Protein AF-A0A2N4S639-F1 (afdb_monomer_lite)

Radius of gyration: 13.5 Å; chains: 1; bounding box: 35×25×33 Å

Secondary structure (DSSP, 8-state):
---HHHHHHHHHHHHHHHHHIIIIIHHHH--SSS-TTHHHHHHHHHHHHHHHHHHS---SHHHHHHHHHHHTTTT-TTPPPHHHHHHHHH-TTTS-HHHHHHHHHTTTS-----

pLDDT: mean 73.29, std 13.67, range [42.19, 92.19]

Foldseek 3Di:
DPPPVLVVVLVLLLVVLVVCCVPPVVVLVDDPDDCPVVSVVLSVLLSLQLSCCPVVVDDDQVVSLVCCVVPVCVVCVVHDDSVLSVCCVPPCVNDSVCSVVVVVVSVPDDDPPD

Sequence (114 aa):
MIPGEKEFKTIQIYMYICDLYDRELKYYCQRYGNNSNLASTDRELMTIYLFAGHCQKYFRIKNIYNFASEYLSSRFPELLSYRTFNLRMNNPEESLEEFFRLKAYLKTQPIPIR

Structure (mmCIF, N/CA/C/O backbone):
data_AF-A0A2N4S639-F1
#
_entry.id   AF-A0A2N4S639-F1
#
loop_
_atom_site.group_PDB
_atom_site.id
_atom_site.type_symbol
_atom_site.label_atom_id
_atom_site.label_alt_id
_atom_site.label_comp_id
_atom_site.label_asym_id
_atom_site.label_entity_id
_atom_site.label_seq_id
_atom_site.pdbx_PDB_ins_code
_atom_site.Cartn_x
_atom_site.Cartn_y
_atom_site.Cartn_z
_atom_site.occupancy
_atom_site.B_iso_or_equiv
_atom_site.auth_seq_id
_atom_site.auth_comp_id
_atom_site.auth_asym_id
_atom_site.auth_atom_id
_atom_site.pdbx_PDB_model_num
ATOM 1 N N . MET A 1 1 ? -7.133 -2.848 16.374 1.00 52.50 1 MET A N 1
ATOM 2 C CA . MET A 1 1 ? -7.885 -3.677 15.403 1.00 52.50 1 MET A CA 1
ATOM 3 C C . MET A 1 1 ? -8.412 -2.793 14.289 1.00 52.50 1 MET A C 1
ATOM 5 O O . MET A 1 1 ? -8.944 -1.728 14.580 1.00 52.50 1 MET A O 1
ATOM 9 N N . ILE A 1 2 ? -8.251 -3.212 13.034 1.00 59.28 2 ILE A N 1
ATOM 10 C CA . ILE A 1 2 ? -8.931 -2.583 11.898 1.00 59.28 2 ILE A CA 1
ATOM 11 C C . ILE A 1 2 ? -10.413 -3.028 11.946 1.00 59.28 2 ILE A C 1
ATOM 13 O O . ILE A 1 2 ? -10.650 -4.228 12.037 1.00 59.28 2 ILE A O 1
ATOM 17 N N . PRO A 1 3 ? -11.403 -2.115 11.923 1.00 67.00 3 PRO A N 1
ATOM 18 C CA . PRO A 1 3 ? -12.823 -2.463 11.791 1.00 67.00 3 PRO A CA 1
ATOM 19 C C . PRO A 1 3 ? -13.089 -3.391 10.594 1.00 67.00 3 PRO A C 1
ATOM 21 O O . PRO A 1 3 ? -12.500 -3.177 9.537 1.00 67.00 3 PRO A O 1
ATOM 24 N N . GLY A 1 4 ? -13.999 -4.365 10.718 1.00 65.12 4 GLY A N 1
ATOM 25 C CA . GLY A 1 4 ? -14.241 -5.394 9.687 1.00 65.12 4 GLY A CA 1
ATOM 26 C C . GLY A 1 4 ? -14.509 -4.852 8.271 1.00 65.12 4 GLY A C 1
ATOM 27 O O . GLY A 1 4 ? -14.023 -5.404 7.290 1.00 65.12 4 GLY A O 1
ATOM 28 N N . GLU A 1 5 ? -15.169 -3.699 8.134 1.00 65.56 5 GLU A N 1
ATOM 29 C CA . GLU A 1 5 ? -15.380 -3.040 6.830 1.00 65.56 5 GLU A CA 1
ATOM 30 C C . GLU A 1 5 ? -14.079 -2.614 6.134 1.00 65.56 5 GLU A C 1
ATOM 32 O O . GLU A 1 5 ? -13.968 -2.614 4.907 1.00 65.56 5 GLU A O 1
ATOM 37 N N . LYS A 1 6 ? -13.074 -2.214 6.916 1.00 69.06 6 LYS A N 1
ATOM 38 C CA . LYS A 1 6 ? -11.764 -1.816 6.398 1.00 69.06 6 LYS A CA 1
ATOM 39 C C . LYS A 1 6 ? -10.939 -3.040 5.992 1.00 69.06 6 LYS A C 1
ATOM 41 O O . LYS A 1 6 ? -10.103 -2.918 5.108 1.00 69.06 6 LYS A O 1
ATOM 46 N N . GLU A 1 7 ? -11.198 -4.204 6.580 1.00 73.38 7 GLU A N 1
ATOM 47 C CA . GLU A 1 7 ? -10.578 -5.473 6.190 1.00 73.38 7 GLU A CA 1
ATOM 48 C C . GLU A 1 7 ? -11.035 -5.934 4.799 1.00 73.38 7 GLU A C 1
ATOM 50 O O . GLU A 1 7 ? -10.185 -6.230 3.957 1.00 73.38 7 GLU A O 1
ATOM 55 N N . PHE A 1 8 ? -12.338 -5.882 4.508 1.00 79.06 8 PHE A N 1
ATOM 56 C CA . PHE A 1 8 ? -12.850 -6.161 3.160 1.00 79.06 8 PHE A CA 1
ATOM 57 C C . PHE A 1 8 ? -12.247 -5.223 2.107 1.00 79.06 8 PHE A C 1
ATOM 59 O O . PHE A 1 8 ? -11.839 -5.676 1.039 1.00 79.06 8 PHE A O 1
ATOM 66 N N . LYS A 1 9 ? -12.099 -3.931 2.429 1.00 80.12 9 LYS A N 1
ATOM 67 C CA . LYS A 1 9 ? -11.457 -2.957 1.531 1.00 80.12 9 LYS A CA 1
ATOM 68 C C . LYS A 1 9 ? -9.988 -3.281 1.260 1.00 80.12 9 LYS A C 1
ATOM 70 O O . LYS A 1 9 ? -9.548 -3.130 0.124 1.00 80.12 9 LYS A O 1
ATOM 75 N N . THR A 1 10 ? -9.229 -3.740 2.258 1.00 80.00 10 THR A N 1
ATOM 76 C CA . THR A 1 10 ? -7.838 -4.178 2.043 1.00 80.00 10 THR A CA 1
ATOM 77 C C . THR A 1 10 ? -7.776 -5.349 1.068 1.00 80.00 10 THR A C 1
ATOM 79 O O . THR A 1 10 ? -6.949 -5.333 0.160 1.00 80.00 10 THR A O 1
ATOM 82 N N . ILE A 1 11 ? -8.666 -6.337 1.220 1.00 84.88 11 ILE A N 1
ATOM 83 C CA . ILE A 1 11 ? -8.729 -7.509 0.333 1.00 84.88 11 ILE A CA 1
ATOM 84 C C . ILE A 1 11 ? -9.099 -7.084 -1.093 1.00 84.88 11 ILE A C 1
ATOM 86 O O . ILE A 1 11 ? -8.427 -7.484 -2.038 1.00 84.88 11 ILE A O 1
ATOM 90 N N . GLN A 1 12 ? -10.109 -6.227 -1.258 1.00 84.44 12 GLN A N 1
ATOM 91 C CA . GLN A 1 12 ? -10.516 -5.718 -2.573 1.00 84.44 12 GLN A CA 1
ATOM 92 C C . GLN A 1 12 ? -9.385 -4.962 -3.280 1.00 84.44 12 GLN A C 1
ATOM 94 O O . GLN A 1 12 ? -9.129 -5.201 -4.458 1.00 84.44 12 GLN A O 1
ATOM 99 N N . ILE A 1 13 ? -8.675 -4.084 -2.561 1.00 83.94 13 ILE A N 1
ATOM 100 C CA . ILE A 1 13 ? -7.521 -3.363 -3.114 1.00 83.94 13 ILE A CA 1
ATOM 101 C C . ILE A 1 13 ? -6.410 -4.344 -3.495 1.00 83.94 13 ILE A C 1
ATOM 103 O O . ILE A 1 13 ? -5.827 -4.199 -4.565 1.00 83.94 13 ILE A O 1
ATOM 107 N N . TYR A 1 14 ? -6.139 -5.350 -2.661 1.00 85.88 14 TYR A N 1
ATOM 108 C CA . T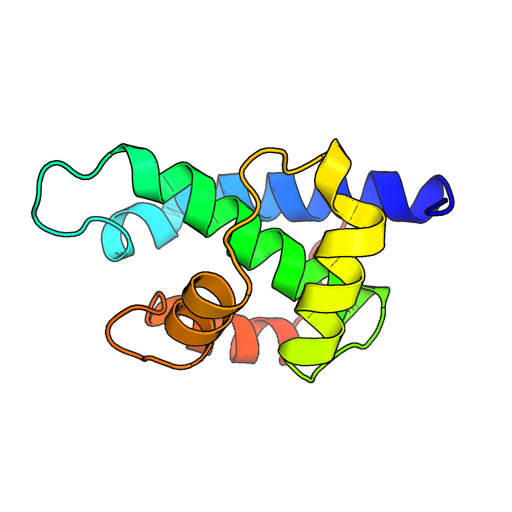YR A 1 14 ? -5.135 -6.365 -2.968 1.00 85.88 14 TYR A CA 1
ATOM 109 C C . TYR A 1 14 ? -5.490 -7.142 -4.242 1.00 85.88 14 TYR A C 1
ATOM 111 O O . TYR A 1 14 ? -4.663 -7.238 -5.143 1.00 85.88 14 TYR A O 1
ATOM 119 N N . MET A 1 15 ? -6.734 -7.620 -4.374 1.00 85.94 15 MET A N 1
ATOM 120 C CA . MET A 1 15 ? -7.191 -8.334 -5.574 1.00 85.94 15 MET A CA 1
ATOM 121 C C . MET A 1 15 ? -7.120 -7.460 -6.830 1.00 85.94 15 MET A C 1
ATOM 123 O O . MET A 1 15 ? -6.671 -7.930 -7.873 1.00 85.94 15 MET A O 1
ATOM 127 N N . TYR A 1 16 ? -7.506 -6.185 -6.723 1.00 84.94 16 TYR A N 1
ATOM 128 C CA . TYR A 1 16 ? -7.368 -5.221 -7.814 1.00 84.94 16 TYR A CA 1
ATOM 129 C C . TYR A 1 16 ? -5.905 -5.057 -8.241 1.00 84.94 16 TYR A C 1
ATOM 131 O O . TYR A 1 16 ? -5.602 -5.066 -9.431 1.00 84.94 16 TYR A O 1
ATOM 139 N N . ILE A 1 17 ? -4.984 -4.950 -7.280 1.00 82.44 17 ILE A N 1
ATOM 140 C CA . ILE A 1 17 ? -3.554 -4.834 -7.570 1.00 82.44 17 ILE A CA 1
ATOM 141 C C . ILE A 1 17 ? -3.000 -6.117 -8.179 1.00 82.44 17 ILE A C 1
ATOM 143 O O . ILE A 1 17 ? -2.205 -6.021 -9.104 1.00 82.44 17 ILE A O 1
ATOM 147 N N . CYS A 1 18 ? -3.425 -7.298 -7.728 1.00 83.94 18 CYS A N 1
ATOM 148 C CA . CYS A 1 18 ? -3.046 -8.561 -8.361 1.00 83.94 18 CYS A CA 1
ATOM 149 C C . CYS A 1 18 ? -3.467 -8.606 -9.835 1.00 83.94 18 CYS A C 1
ATOM 151 O O . CYS A 1 18 ? -2.630 -8.890 -10.687 1.00 83.94 18 CYS A O 1
ATOM 153 N N . ASP A 1 19 ? -4.723 -8.269 -10.138 1.00 84.38 19 ASP A N 1
ATOM 154 C CA . ASP A 1 19 ? -5.249 -8.258 -11.508 1.00 84.38 19 ASP A CA 1
ATOM 155 C C . ASP A 1 19 ? -4.527 -7.224 -12.386 1.00 84.38 19 ASP A C 1
ATOM 157 O O . ASP A 1 19 ? -4.055 -7.547 -13.476 1.00 84.38 19 ASP A O 1
ATOM 161 N N . LEU A 1 20 ? -4.345 -5.999 -11.884 1.00 79.75 20 LEU A N 1
ATOM 162 C CA . LEU A 1 20 ? -3.593 -4.955 -12.580 1.00 79.75 20 LEU A CA 1
ATOM 163 C C . LEU A 1 20 ? -2.129 -5.361 -12.802 1.00 79.75 20 LEU A C 1
ATOM 165 O O . LEU A 1 20 ? -1.552 -5.106 -13.861 1.00 79.75 20 LEU A O 1
ATOM 169 N N . TYR A 1 21 ? -1.525 -6.026 -11.818 1.00 78.19 21 TYR A N 1
ATOM 170 C CA . TYR A 1 21 ? -0.160 -6.510 -11.925 1.00 78.19 21 TYR A CA 1
ATOM 171 C C . TYR A 1 21 ? -0.037 -7.594 -12.988 1.00 78.19 21 TYR A C 1
ATOM 173 O O . TYR A 1 21 ? 0.868 -7.538 -13.817 1.00 78.19 21 TYR A O 1
ATOM 181 N N . ASP A 1 22 ? -0.955 -8.556 -13.008 1.00 81.12 22 ASP A N 1
ATOM 182 C CA . ASP A 1 22 ? -0.924 -9.651 -13.971 1.00 81.12 22 ASP A CA 1
ATOM 183 C C . ASP A 1 22 ? -1.245 -9.199 -15.402 1.00 81.12 22 ASP A C 1
ATOM 185 O O . ASP A 1 22 ? -0.745 -9.809 -16.352 1.00 81.12 22 ASP A O 1
ATOM 189 N N . ARG A 1 23 ? -2.035 -8.134 -15.572 1.00 78.81 23 ARG A N 1
ATOM 190 C CA . ARG A 1 23 ? -2.365 -7.561 -16.886 1.00 78.81 23 ARG A CA 1
ATOM 191 C C . ARG A 1 23 ? -1.275 -6.651 -17.430 1.00 78.81 23 ARG A C 1
ATOM 193 O O . ARG A 1 23 ? -0.903 -6.786 -18.591 1.00 78.81 23 ARG A O 1
ATOM 200 N N . GLU A 1 24 ? -0.779 -5.736 -16.604 1.00 73.56 24 GLU A N 1
ATOM 201 C CA . GLU A 1 24 ? 0.017 -4.600 -17.073 1.00 73.56 24 GLU A CA 1
ATOM 202 C C . GLU A 1 24 ? 1.355 -4.508 -16.341 1.00 73.56 24 GLU A C 1
ATOM 204 O O . GLU A 1 24 ? 2.403 -4.457 -16.982 1.00 73.56 24 GLU A O 1
ATOM 209 N N . LEU A 1 25 ? 1.361 -4.546 -15.002 1.00 70.75 25 LEU A N 1
ATOM 210 C CA . LEU A 1 25 ? 2.563 -4.163 -14.249 1.00 70.75 25 LEU A CA 1
ATOM 211 C C . LEU A 1 25 ? 3.685 -5.203 -14.309 1.00 70.75 25 LEU A C 1
ATOM 213 O O . LEU A 1 25 ? 4.851 -4.815 -14.265 1.00 70.75 25 LEU A O 1
ATOM 217 N N . LYS A 1 26 ? 3.386 -6.502 -14.449 1.00 71.94 26 LYS A N 1
ATOM 218 C CA . LYS A 1 26 ? 4.399 -7.577 -14.450 1.00 71.94 26 LYS A CA 1
ATOM 219 C C . LYS A 1 26 ? 5.470 -7.391 -15.525 1.00 71.94 26 LYS A C 1
ATOM 221 O O . LYS A 1 26 ? 6.615 -7.767 -15.303 1.00 71.94 26 LYS A O 1
ATOM 226 N N . TYR A 1 27 ? 5.114 -6.786 -16.659 1.00 67.56 27 TYR A N 1
ATOM 227 C CA . TYR A 1 27 ? 6.038 -6.525 -17.764 1.00 67.56 27 TYR A CA 1
ATOM 228 C C . TYR A 1 27 ? 7.029 -5.402 -17.442 1.00 67.56 27 TYR A C 1
ATOM 230 O O . TYR A 1 27 ? 8.146 -5.407 -17.944 1.00 67.56 27 TYR A O 1
ATOM 238 N N . TYR A 1 28 ? 6.648 -4.482 -16.554 1.00 62.44 28 TYR A N 1
ATOM 239 C CA . TYR A 1 28 ? 7.500 -3.395 -16.064 1.00 62.44 28 TYR A CA 1
ATOM 240 C C . TYR A 1 28 ? 8.277 -3.788 -14.802 1.00 62.44 28 TYR A C 1
ATOM 242 O O . TYR A 1 28 ? 9.361 -3.273 -14.547 1.00 62.44 28 TYR A O 1
ATOM 250 N N . CYS A 1 29 ? 7.733 -4.716 -14.010 1.00 58.56 29 CYS A N 1
ATOM 251 C CA . CYS A 1 29 ? 8.377 -5.244 -12.806 1.00 58.56 29 CYS A CA 1
ATOM 252 C C . CYS A 1 29 ? 9.418 -6.335 -13.112 1.00 58.56 29 CYS A C 1
ATOM 254 O O . CYS A 1 29 ? 10.204 -6.696 -12.233 1.00 58.56 29 CYS A O 1
ATOM 256 N N . GLN A 1 30 ? 9.439 -6.877 -14.337 1.00 54.19 30 GLN A N 1
ATOM 257 C CA . GLN A 1 30 ? 10.471 -7.808 -14.790 1.00 54.19 30 GLN A CA 1
ATOM 258 C C . GLN A 1 30 ? 11.816 -7.087 -14.906 1.00 54.19 30 GLN A C 1
ATOM 260 O O . GLN A 1 30 ? 12.200 -6.570 -15.952 1.00 54.19 30 GLN A O 1
ATOM 265 N N . ARG A 1 31 ? 12.577 -7.086 -13.811 1.00 56.34 31 ARG A N 1
ATOM 266 C CA . ARG A 1 31 ? 14.015 -6.838 -13.886 1.00 56.34 31 ARG A CA 1
ATOM 267 C C . ARG A 1 31 ? 14.673 -8.014 -14.601 1.00 56.34 31 ARG A C 1
ATOM 269 O O . ARG A 1 31 ? 14.351 -9.161 -14.310 1.00 56.34 31 ARG A O 1
ATOM 276 N N . TYR A 1 32 ? 15.618 -7.725 -15.490 1.00 47.06 32 TYR A N 1
ATOM 277 C CA . TYR A 1 32 ? 16.417 -8.684 -16.267 1.00 47.06 32 TYR A CA 1
ATOM 278 C C . TYR A 1 32 ? 17.352 -9.585 -15.410 1.00 47.06 32 TYR A C 1
ATOM 280 O O . TYR A 1 32 ? 18.524 -9.755 -15.728 1.00 47.06 32 TYR A O 1
ATOM 288 N N . GLY A 1 33 ? 16.879 -10.171 -14.307 1.00 51.22 33 GLY A N 1
ATOM 289 C CA . GLY A 1 33 ? 17.670 -11.038 -13.429 1.00 51.22 33 GLY A CA 1
ATOM 290 C C . GLY A 1 33 ? 16.819 -11.951 -12.542 1.00 51.22 33 GLY A C 1
ATOM 291 O O . GLY A 1 33 ? 15.619 -11.738 -12.402 1.00 51.22 33 GLY A O 1
ATOM 292 N N . ASN A 1 34 ? 17.466 -12.956 -11.934 1.00 48.72 34 ASN A N 1
ATOM 293 C CA . ASN A 1 34 ? 16.916 -14.122 -11.202 1.00 48.72 34 ASN A CA 1
ATOM 294 C C . ASN A 1 34 ? 16.040 -13.835 -9.952 1.00 48.72 34 ASN A C 1
ATOM 296 O O . ASN A 1 34 ? 15.931 -14.670 -9.057 1.00 48.72 34 ASN A O 1
ATOM 300 N N . ASN A 1 35 ? 15.398 -12.676 -9.854 1.00 49.19 35 ASN A N 1
ATOM 301 C CA . ASN A 1 35 ? 14.723 -12.194 -8.654 1.00 49.19 35 ASN A CA 1
ATOM 302 C C . ASN A 1 35 ? 13.194 -12.388 -8.697 1.00 49.19 35 ASN A C 1
ATOM 304 O O . ASN A 1 35 ? 12.432 -11.455 -8.437 1.00 49.19 35 ASN A O 1
ATOM 308 N N . SER A 1 36 ? 12.731 -13.604 -8.991 1.00 51.12 36 SER A N 1
ATOM 309 C CA . SER A 1 36 ? 11.299 -13.959 -9.018 1.00 51.12 36 SER A CA 1
ATOM 310 C C . SER A 1 36 ? 10.551 -13.658 -7.707 1.00 51.12 36 SER A C 1
ATOM 312 O O . SER A 1 36 ? 9.350 -13.401 -7.738 1.00 51.12 36 SER A O 1
ATOM 314 N N . ASN A 1 37 ? 11.256 -13.604 -6.570 1.00 55.31 37 ASN A N 1
ATOM 315 C CA . ASN A 1 37 ? 10.682 -13.276 -5.258 1.00 55.31 37 ASN A CA 1
ATOM 316 C C . ASN A 1 37 ? 10.245 -11.809 -5.090 1.00 55.31 37 ASN A C 1
ATOM 318 O O . ASN A 1 37 ? 9.494 -11.516 -4.165 1.00 55.31 37 ASN A O 1
ATOM 322 N N . LEU A 1 38 ? 10.669 -10.871 -5.949 1.00 61.34 38 LEU A N 1
ATOM 323 C CA . LEU A 1 38 ? 10.303 -9.456 -5.773 1.00 61.34 38 LEU A CA 1
ATOM 324 C C . LEU A 1 38 ? 8.847 -9.137 -6.146 1.00 61.34 38 LEU A C 1
ATOM 326 O O . LEU A 1 38 ? 8.295 -8.166 -5.627 1.00 61.34 38 LEU A O 1
ATOM 330 N N . ALA A 1 39 ? 8.215 -9.955 -6.993 1.00 60.75 39 ALA A N 1
ATOM 331 C CA . ALA A 1 39 ? 6.868 -9.690 -7.497 1.00 60.75 39 ALA A CA 1
ATOM 332 C C . ALA A 1 39 ? 5.804 -9.677 -6.387 1.00 60.75 39 ALA A C 1
ATOM 334 O O . ALA A 1 39 ? 4.899 -8.840 -6.403 1.00 60.75 39 ALA A O 1
ATOM 335 N N . SER A 1 40 ? 5.932 -10.572 -5.404 1.00 64.06 40 SER A N 1
ATOM 336 C CA . SER A 1 40 ? 5.043 -10.624 -4.239 1.00 64.06 40 SER A CA 1
ATOM 337 C C . SER A 1 40 ? 5.178 -9.355 -3.399 1.00 64.06 40 SER A C 1
ATOM 339 O O . SER A 1 40 ? 4.183 -8.697 -3.104 1.00 64.06 40 SER A O 1
ATOM 341 N N . THR A 1 41 ? 6.416 -8.939 -3.125 1.00 75.31 41 THR A N 1
ATOM 342 C CA . THR A 1 41 ? 6.711 -7.740 -2.337 1.00 75.31 41 THR A CA 1
ATOM 343 C C . THR A 1 41 ? 6.191 -6.460 -2.993 1.00 75.31 41 THR A C 1
ATOM 345 O O . THR A 1 41 ? 5.738 -5.547 -2.305 1.00 75.31 41 THR A O 1
ATOM 348 N N . ASP A 1 42 ? 6.236 -6.371 -4.323 1.00 77.12 42 ASP A N 1
ATOM 349 C CA . ASP A 1 42 ? 5.755 -5.191 -5.041 1.00 77.12 42 ASP A CA 1
ATOM 350 C C . ASP A 1 42 ? 4.227 -5.061 -4.963 1.00 77.12 42 ASP A C 1
ATOM 352 O O . ASP A 1 42 ? 3.714 -3.978 -4.673 1.00 77.12 42 ASP A O 1
ATOM 356 N N . ARG A 1 43 ? 3.486 -6.167 -5.118 1.00 80.06 43 ARG A N 1
ATOM 357 C CA . ARG A 1 43 ? 2.020 -6.183 -4.944 1.00 80.06 43 ARG A CA 1
ATOM 358 C C . ARG A 1 43 ? 1.617 -5.753 -3.533 1.00 80.06 43 ARG A C 1
ATOM 360 O O . ARG A 1 43 ? 0.682 -4.964 -3.364 1.00 80.06 43 ARG A O 1
ATOM 367 N N . GLU A 1 44 ? 2.333 -6.232 -2.519 1.00 84.31 44 GLU A N 1
ATOM 368 C CA . GLU A 1 44 ? 2.107 -5.864 -1.117 1.00 84.31 44 GLU A CA 1
ATOM 369 C C . GLU A 1 44 ? 2.406 -4.384 -0.860 1.00 84.31 44 GLU A C 1
ATOM 371 O O . GLU A 1 44 ? 1.574 -3.674 -0.289 1.00 84.31 44 GLU A O 1
ATOM 376 N N . LEU A 1 45 ? 3.547 -3.885 -1.347 1.00 84.06 45 LEU A N 1
ATOM 377 C CA . LEU A 1 45 ? 3.948 -2.483 -1.222 1.00 84.06 45 LEU A CA 1
ATOM 378 C C . LEU A 1 45 ? 2.887 -1.545 -1.814 1.00 84.06 45 LEU A C 1
ATOM 380 O O . LEU A 1 45 ? 2.481 -0.564 -1.182 1.00 84.06 45 LEU A O 1
ATOM 384 N N . MET A 1 46 ? 2.405 -1.869 -3.014 1.00 82.56 46 MET A N 1
ATOM 385 C CA . MET A 1 46 ? 1.379 -1.094 -3.709 1.00 82.56 46 MET A CA 1
ATOM 386 C C . MET A 1 46 ? 0.045 -1.125 -2.965 1.00 82.56 46 MET A C 1
ATOM 388 O O . MET A 1 46 ? -0.590 -0.081 -2.797 1.00 82.56 46 MET A O 1
ATOM 392 N N . THR A 1 47 ? -0.348 -2.294 -2.459 1.00 86.94 47 THR A N 1
ATOM 393 C CA . THR A 1 47 ? -1.571 -2.469 -1.665 1.00 86.94 47 THR A CA 1
ATOM 394 C C . THR A 1 47 ? -1.529 -1.636 -0.388 1.00 86.94 47 THR A C 1
ATOM 396 O O . THR A 1 47 ? -2.478 -0.908 -0.095 1.00 86.94 47 THR A O 1
ATOM 399 N N . ILE A 1 48 ? -0.417 -1.687 0.351 1.00 88.56 48 ILE A N 1
ATOM 400 C CA . ILE A 1 48 ? -0.219 -0.916 1.584 1.00 88.56 48 ILE A CA 1
ATOM 401 C C . ILE A 1 48 ? -0.312 0.580 1.300 1.00 88.56 48 ILE A C 1
ATOM 403 O O . ILE A 1 48 ? -1.033 1.301 1.995 1.00 88.56 48 ILE A O 1
ATOM 407 N N . TYR A 1 49 ? 0.394 1.049 0.269 1.00 85.00 49 TYR A N 1
ATOM 408 C CA . TYR A 1 49 ? 0.379 2.456 -0.102 1.00 85.00 49 TYR A CA 1
ATOM 409 C C . TYR A 1 49 ? -1.031 2.934 -0.450 1.00 85.00 49 TYR A C 1
ATOM 411 O O . TYR A 1 49 ? -1.476 3.981 0.029 1.00 85.00 49 TYR A O 1
ATOM 419 N N . LEU A 1 50 ? -1.753 2.144 -1.243 1.00 81.88 50 LEU A N 1
ATOM 420 C CA . LEU A 1 50 ? -3.093 2.486 -1.689 1.00 81.88 50 LEU A CA 1
ATOM 421 C C . LEU A 1 50 ? -4.109 2.484 -0.573 1.00 81.88 50 LEU A C 1
ATOM 423 O O . LEU A 1 50 ? -4.873 3.434 -0.432 1.00 81.88 50 LEU A O 1
ATOM 427 N N . PHE A 1 51 ? -4.105 1.444 0.245 1.00 85.19 51 PHE A N 1
ATOM 428 C CA . PHE A 1 51 ? -5.026 1.348 1.357 1.00 85.19 51 PHE A CA 1
ATOM 429 C C . PHE A 1 51 ? -4.771 2.460 2.386 1.00 85.19 51 PHE A C 1
ATOM 431 O O . PHE A 1 51 ? -5.711 3.130 2.821 1.00 85.19 51 PHE A O 1
ATOM 438 N N . ALA A 1 52 ? -3.509 2.738 2.725 1.00 86.12 52 ALA A N 1
ATOM 439 C CA . ALA A 1 52 ? -3.168 3.814 3.653 1.00 86.12 52 ALA A CA 1
ATOM 440 C C . ALA A 1 52 ? -3.531 5.202 3.094 1.00 86.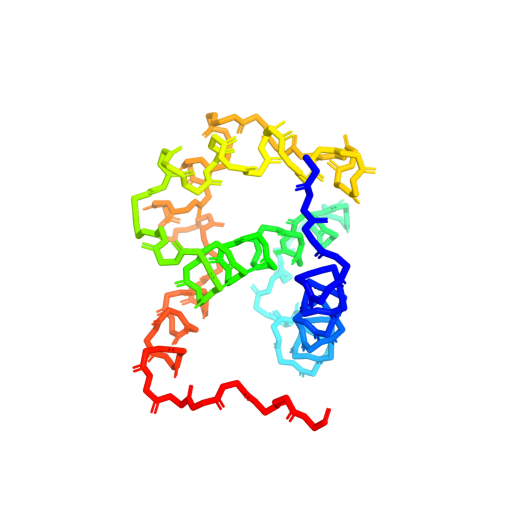12 52 ALA A C 1
ATOM 442 O O . ALA A 1 52 ? -4.116 6.021 3.806 1.00 86.12 52 ALA A O 1
ATOM 443 N N . GLY A 1 53 ? -3.255 5.463 1.814 1.00 82.50 53 GLY A N 1
ATOM 444 C CA . GLY A 1 53 ? -3.590 6.732 1.166 1.00 82.50 53 GLY A CA 1
ATOM 445 C C . GLY A 1 53 ? -5.091 6.927 0.950 1.00 82.50 53 GLY A C 1
ATOM 446 O O . GLY A 1 53 ? -5.638 7.986 1.257 1.00 82.50 53 GLY A O 1
ATOM 447 N N . HIS A 1 54 ? -5.788 5.903 0.462 1.00 77.62 54 HIS A N 1
ATOM 448 C CA . HIS A 1 54 ? -7.196 5.999 0.087 1.00 77.62 54 HIS A CA 1
ATOM 449 C C . HIS A 1 54 ? -8.132 5.869 1.293 1.00 77.62 54 HIS A C 1
ATOM 451 O O . HIS A 1 54 ? -9.029 6.703 1.463 1.00 77.62 54 HIS A O 1
ATOM 457 N N . CYS A 1 55 ? -7.909 4.865 2.148 1.00 79.50 55 CYS A N 1
ATOM 458 C CA . CYS A 1 55 ? -8.788 4.546 3.274 1.00 79.50 55 CYS A CA 1
ATOM 459 C C . CYS A 1 55 ? -8.397 5.252 4.578 1.00 79.50 55 CYS A C 1
ATOM 461 O O . CYS A 1 55 ? -9.292 5.548 5.366 1.00 79.50 55 CYS A O 1
ATOM 463 N N . GLN A 1 56 ? -7.107 5.527 4.817 1.00 79.62 56 GLN A N 1
ATOM 464 C CA . GLN A 1 56 ? -6.647 6.205 6.046 1.00 79.62 56 GLN A CA 1
ATOM 465 C C . GLN A 1 56 ? -6.169 7.650 5.828 1.00 79.62 56 GLN A C 1
ATOM 467 O O . GLN A 1 56 ? -5.882 8.343 6.800 1.00 79.62 56 GLN A O 1
ATOM 472 N N . LYS A 1 57 ? -6.098 8.126 4.575 1.00 83.12 57 LYS A N 1
ATOM 473 C CA . LYS A 1 57 ? -5.616 9.473 4.208 1.00 83.12 57 LYS A CA 1
ATOM 474 C C . LYS A 1 57 ? -4.186 9.767 4.685 1.00 83.12 57 LYS A C 1
ATOM 476 O O . LYS A 1 57 ? -3.832 10.910 4.975 1.00 83.12 57 LYS A O 1
ATOM 481 N N . TYR A 1 58 ? -3.334 8.743 4.736 1.00 84.88 58 TYR A N 1
ATOM 482 C CA . TYR A 1 58 ? -1.907 8.916 4.999 1.00 84.88 58 TYR A CA 1
ATOM 483 C C . TYR A 1 58 ? -1.138 9.160 3.705 1.00 84.88 58 TYR A C 1
ATOM 485 O O . TYR A 1 58 ? -1.117 8.321 2.813 1.00 84.88 58 TYR A O 1
ATOM 493 N N . PHE A 1 59 ? -0.458 10.304 3.628 1.00 80.62 59 PHE A N 1
ATOM 494 C CA . PHE A 1 59 ? 0.310 10.700 2.439 1.00 80.62 59 PHE A CA 1
ATOM 495 C C . PHE A 1 59 ? 1.825 10.702 2.663 1.00 80.62 59 PHE A C 1
ATOM 497 O O . PHE A 1 59 ? 2.597 10.671 1.708 1.00 80.62 59 PHE A O 1
ATOM 504 N N . ARG A 1 60 ? 2.271 10.725 3.926 1.00 86.81 60 ARG A N 1
ATOM 505 C CA . ARG A 1 60 ? 3.694 10.635 4.277 1.00 86.81 60 ARG A CA 1
ATOM 506 C C . ARG A 1 60 ? 4.113 9.171 4.352 1.00 86.81 60 ARG A C 1
ATOM 508 O O . ARG A 1 60 ? 3.483 8.407 5.076 1.00 86.81 60 ARG A O 1
ATOM 515 N N . ILE A 1 61 ? 5.216 8.811 3.691 1.00 87.19 61 ILE A N 1
ATOM 516 C CA . ILE A 1 61 ? 5.751 7.434 3.652 1.00 87.19 61 ILE A CA 1
ATOM 517 C C . ILE A 1 61 ? 5.944 6.867 5.060 1.00 87.19 61 ILE A C 1
ATOM 519 O O . ILE A 1 61 ? 5.527 5.748 5.331 1.00 87.19 61 ILE A O 1
ATOM 523 N N . LYS A 1 62 ? 6.486 7.667 5.985 1.00 90.38 62 LYS A N 1
ATOM 524 C CA . LYS A 1 62 ? 6.647 7.272 7.390 1.00 90.38 62 LYS A CA 1
ATOM 525 C C . LYS A 1 62 ? 5.317 6.920 8.069 1.00 90.38 62 LYS A C 1
ATOM 527 O O . LYS A 1 62 ? 5.244 5.925 8.777 1.00 90.38 62 LYS A O 1
ATOM 532 N N . ASN A 1 63 ? 4.261 7.697 7.824 1.00 90.31 63 ASN A N 1
ATOM 533 C CA . ASN A 1 63 ? 2.942 7.441 8.411 1.00 90.31 63 ASN A CA 1
ATOM 534 C C . ASN A 1 63 ? 2.309 6.177 7.815 1.00 90.31 63 ASN A C 1
ATOM 536 O O . ASN A 1 63 ? 1.725 5.384 8.543 1.00 90.31 63 ASN A O 1
ATOM 540 N N . ILE A 1 64 ? 2.463 5.979 6.502 1.00 90.44 64 ILE A N 1
ATOM 541 C CA . ILE A 1 64 ? 2.009 4.773 5.797 1.00 90.44 64 ILE A CA 1
ATOM 542 C C . ILE A 1 64 ? 2.719 3.534 6.350 1.00 90.44 64 ILE A C 1
ATOM 544 O O . ILE A 1 64 ? 2.064 2.544 6.660 1.00 90.44 64 ILE A O 1
ATOM 548 N N . TYR A 1 65 ? 4.042 3.605 6.511 1.00 91.75 65 TYR A N 1
ATOM 549 C CA . TYR A 1 65 ? 4.828 2.505 7.051 1.00 91.75 65 TYR A CA 1
ATOM 550 C C . TYR A 1 65 ? 4.438 2.174 8.491 1.00 91.75 65 TYR A C 1
ATOM 552 O O . TYR A 1 65 ? 4.172 1.016 8.788 1.00 91.75 65 TYR A O 1
ATOM 560 N N . ASN A 1 66 ? 4.361 3.173 9.375 1.00 92.19 66 ASN A N 1
ATOM 561 C CA . ASN A 1 66 ? 3.977 2.949 10.770 1.00 92.19 66 ASN A CA 1
ATOM 562 C C . ASN A 1 66 ? 2.596 2.290 10.857 1.00 92.19 66 ASN A C 1
ATOM 564 O O . ASN A 1 66 ? 2.424 1.303 11.562 1.00 92.19 66 ASN A O 1
ATOM 568 N N . PHE A 1 67 ? 1.640 2.773 10.061 1.00 90.62 67 PHE A N 1
ATOM 569 C CA . PHE A 1 67 ? 0.324 2.159 9.961 1.00 90.62 67 PHE A CA 1
ATOM 570 C C . PHE A 1 67 ? 0.387 0.695 9.505 1.00 90.62 67 PHE A C 1
ATOM 572 O O . PHE A 1 67 ? -0.262 -0.166 10.095 1.00 90.62 67 PHE A O 1
ATOM 579 N N . ALA A 1 68 ? 1.171 0.392 8.470 1.00 90.06 68 ALA A N 1
ATOM 580 C CA . ALA A 1 68 ? 1.323 -0.976 7.989 1.00 90.06 68 ALA A CA 1
ATOM 581 C C . ALA A 1 68 ? 1.966 -1.881 9.047 1.00 90.06 68 ALA A C 1
ATOM 583 O O . ALA A 1 68 ? 1.459 -2.966 9.320 1.00 90.06 68 ALA A O 1
ATOM 584 N N . SER A 1 69 ? 3.025 -1.393 9.691 1.00 90.12 69 SER A N 1
ATOM 585 C CA . SER A 1 69 ? 3.754 -2.112 10.731 1.00 90.12 69 SER A CA 1
ATOM 586 C C . SER A 1 69 ? 2.891 -2.397 11.964 1.00 90.12 69 SER A C 1
ATOM 588 O O . SER A 1 69 ? 3.061 -3.434 12.602 1.00 90.12 69 SER A O 1
ATOM 590 N N . GLU A 1 70 ? 1.974 -1.500 12.317 1.00 89.25 70 GLU A N 1
ATOM 591 C CA . GLU A 1 70 ? 1.107 -1.661 13.488 1.00 89.25 70 GLU A CA 1
ATOM 592 C C . GLU A 1 70 ? -0.147 -2.492 13.188 1.00 89.25 70 GLU A C 1
ATOM 594 O O . GLU A 1 70 ? -0.593 -3.265 14.035 1.00 89.25 70 GLU A O 1
ATOM 599 N N . TYR A 1 71 ? -0.732 -2.347 11.994 1.00 85.56 71 TYR A N 1
ATOM 600 C CA . TYR A 1 71 ? -2.076 -2.865 11.710 1.00 85.56 71 TYR A CA 1
ATOM 601 C C . TYR A 1 71 ? -2.151 -3.905 10.591 1.00 85.56 71 TYR A C 1
ATOM 603 O O . TYR A 1 71 ? -3.176 -4.580 10.471 1.00 85.56 71 TYR A O 1
ATOM 611 N N . LEU A 1 72 ? -1.113 -4.031 9.763 1.00 85.38 72 LEU A N 1
ATOM 612 C CA . LEU A 1 72 ? -1.099 -4.917 8.597 1.00 85.38 72 LEU A CA 1
ATOM 613 C C . LEU A 1 72 ? 0.005 -5.982 8.643 1.00 85.38 72 LEU A C 1
ATOM 615 O O . LEU A 1 72 ? -0.031 -6.890 7.820 1.00 85.38 72 LEU A O 1
ATOM 619 N N . SER A 1 73 ? 0.924 -5.938 9.612 1.00 83.75 73 SER A N 1
ATOM 620 C CA . SER A 1 73 ? 2.017 -6.918 9.751 1.00 83.75 73 SER A CA 1
ATOM 621 C C . SER A 1 73 ? 1.549 -8.371 9.839 1.00 83.75 73 SER A C 1
ATOM 623 O O . SER A 1 73 ? 2.224 -9.263 9.344 1.00 83.75 73 SER A O 1
ATOM 625 N N . SER A 1 74 ? 0.376 -8.636 10.423 1.00 84.81 74 SER A N 1
ATOM 626 C CA . SER A 1 74 ? -0.185 -9.994 10.455 1.00 84.81 74 SER A CA 1
ATOM 627 C C . SER A 1 74 ? -0.683 -10.482 9.090 1.00 84.81 74 SER A C 1
ATOM 629 O O . SER A 1 74 ? -0.771 -11.686 8.877 1.00 84.81 74 SER A O 1
ATOM 631 N N . ARG A 1 75 ? -1.023 -9.566 8.171 1.00 81.25 75 ARG A N 1
ATOM 632 C CA . ARG A 1 75 ? -1.456 -9.886 6.798 1.00 81.25 75 ARG A CA 1
ATOM 633 C C . ARG A 1 75 ? -0.312 -9.879 5.795 1.00 81.25 75 ARG A C 1
ATOM 635 O O . ARG A 1 75 ? -0.401 -10.578 4.796 1.00 81.25 75 ARG A O 1
ATOM 642 N N . PHE A 1 76 ? 0.722 -9.091 6.062 1.00 82.62 76 PHE A N 1
ATOM 643 C CA . PHE A 1 76 ? 1.935 -9.009 5.257 1.00 82.62 76 PHE A CA 1
ATOM 644 C C . PHE A 1 76 ? 3.116 -9.446 6.128 1.00 82.62 76 PHE A C 1
ATOM 646 O O . PHE A 1 76 ? 3.841 -8.595 6.647 1.00 82.62 76 PHE A O 1
ATOM 653 N N . PRO A 1 77 ? 3.291 -10.762 6.350 1.00 79.00 77 PRO A N 1
ATOM 654 C CA . PRO A 1 77 ? 4.354 -11.277 7.212 1.00 79.00 77 PRO A CA 1
ATOM 655 C C . PRO A 1 77 ? 5.753 -10.958 6.666 1.00 79.00 77 PRO A C 1
ATOM 657 O O . PRO A 1 77 ? 6.704 -10.872 7.438 1.00 79.00 77 PRO A O 1
ATOM 660 N N . GLU A 1 78 ? 5.872 -10.722 5.357 1.00 80.31 78 GLU A N 1
ATOM 661 C CA . GLU A 1 78 ? 7.110 -10.308 4.688 1.00 80.31 78 GLU A CA 1
ATOM 662 C C . GLU A 1 78 ? 7.216 -8.784 4.512 1.00 80.31 78 GLU A C 1
ATOM 664 O O . GLU A 1 78 ? 7.917 -8.297 3.620 1.00 80.31 78 GLU A O 1
ATOM 669 N N . LEU A 1 79 ? 6.538 -8.005 5.370 1.00 84.31 79 LEU A N 1
ATOM 670 C CA . LEU A 1 79 ? 6.608 -6.548 5.325 1.00 84.31 79 LEU A CA 1
ATOM 671 C C . LEU A 1 79 ? 8.070 -6.083 5.331 1.00 84.31 79 LEU A C 1
ATOM 673 O O . LEU A 1 79 ? 8.830 -6.319 6.272 1.00 84.31 79 LEU A O 1
ATOM 677 N N . LEU A 1 80 ? 8.446 -5.377 4.266 1.00 85.50 80 LEU A N 1
ATOM 678 C CA . LEU A 1 80 ? 9.779 -4.811 4.109 1.00 85.50 80 LEU A CA 1
ATOM 679 C C . LEU A 1 80 ? 10.173 -3.957 5.311 1.00 85.50 80 LEU A C 1
ATOM 681 O O . LEU A 1 80 ? 9.356 -3.212 5.843 1.00 85.50 80 LEU A O 1
ATOM 685 N N . SER A 1 81 ? 11.462 -3.960 5.661 1.00 88.31 81 SER A N 1
ATOM 686 C CA . SER A 1 81 ? 11.988 -3.000 6.636 1.00 88.31 81 SER A CA 1
ATOM 687 C C . SER A 1 81 ? 11.682 -1.559 6.208 1.00 88.31 81 SER A C 1
ATOM 689 O O . SER A 1 81 ? 11.672 -1.260 5.011 1.00 88.31 81 SER A O 1
ATOM 691 N N . TYR A 1 82 ? 11.526 -0.635 7.164 1.00 89.25 82 TYR A N 1
ATOM 692 C CA . TYR A 1 82 ? 11.316 0.787 6.853 1.00 89.25 82 TYR A CA 1
ATOM 693 C C . TYR A 1 82 ? 12.344 1.328 5.858 1.00 89.25 82 TYR A C 1
ATOM 695 O O . TYR A 1 82 ? 11.994 2.084 4.956 1.00 89.25 82 TYR A O 1
ATOM 703 N N . ARG A 1 83 ? 13.613 0.923 5.997 1.00 85.81 83 ARG A N 1
ATOM 704 C CA . ARG A 1 83 ? 14.692 1.350 5.104 1.00 85.81 83 ARG A CA 1
ATOM 705 C C . ARG A 1 83 ? 14.413 0.923 3.664 1.00 85.81 83 ARG A C 1
ATOM 707 O O . ARG A 1 83 ? 14.454 1.767 2.775 1.00 85.81 83 ARG A O 1
ATOM 714 N N . THR A 1 84 ? 14.099 -0.353 3.451 1.00 83.69 84 THR A N 1
ATOM 715 C CA . THR A 1 84 ? 13.805 -0.907 2.121 1.00 83.69 84 THR A CA 1
ATOM 716 C C . THR A 1 84 ? 12.500 -0.346 1.560 1.00 83.69 84 THR A C 1
ATOM 718 O O . THR A 1 84 ? 12.451 0.039 0.396 1.00 83.69 84 THR A O 1
ATOM 721 N N . PHE A 1 85 ? 11.465 -0.223 2.394 1.00 85.25 85 PHE A N 1
ATOM 722 C CA . PHE A 1 85 ? 10.189 0.393 2.033 1.00 85.25 85 PHE A CA 1
ATOM 723 C C . PHE A 1 85 ? 10.400 1.838 1.564 1.00 85.25 85 PHE A C 1
ATOM 725 O O . PHE A 1 85 ? 9.975 2.216 0.478 1.00 85.25 85 PHE A O 1
ATOM 732 N N . ASN A 1 86 ? 11.107 2.651 2.351 1.00 85.94 86 ASN A N 1
ATOM 733 C CA . ASN A 1 86 ? 11.374 4.050 2.031 1.00 85.94 86 ASN A CA 1
ATOM 734 C C . ASN A 1 86 ? 12.260 4.206 0.787 1.00 85.94 86 ASN A C 1
ATOM 736 O O . ASN A 1 86 ? 12.057 5.150 0.026 1.00 85.94 86 ASN A O 1
ATOM 740 N N . LEU A 1 87 ? 13.214 3.295 0.573 1.00 82.56 87 LEU A N 1
ATOM 741 C CA . LEU A 1 87 ? 14.052 3.276 -0.624 1.00 82.56 87 LEU A CA 1
ATOM 742 C C . LEU A 1 87 ? 13.203 3.013 -1.874 1.00 82.56 87 LEU A C 1
ATOM 744 O O . LEU A 1 87 ? 13.169 3.864 -2.759 1.00 82.56 87 LEU A O 1
ATOM 748 N N . ARG A 1 88 ? 12.423 1.924 -1.892 1.00 78.06 88 ARG A N 1
ATOM 749 C CA . ARG A 1 88 ? 11.535 1.591 -3.021 1.00 78.06 88 ARG A CA 1
ATOM 750 C C . ARG A 1 88 ? 10.494 2.669 -3.302 1.00 78.06 88 ARG A C 1
ATOM 752 O O . ARG A 1 88 ? 10.116 2.895 -4.442 1.00 78.06 88 ARG A O 1
ATOM 759 N N . MET A 1 89 ? 10.019 3.348 -2.264 1.00 77.56 89 MET A N 1
ATOM 760 C CA . MET A 1 89 ? 8.997 4.385 -2.388 1.00 77.56 89 MET A CA 1
ATOM 761 C C . MET A 1 89 ? 9.507 5.717 -2.953 1.00 77.56 89 MET A C 1
ATOM 763 O O . MET A 1 89 ? 8.691 6.484 -3.480 1.00 77.56 89 MET A O 1
ATOM 767 N N . ASN A 1 90 ? 10.802 6.013 -2.793 1.00 77.06 90 ASN A N 1
ATOM 768 C CA . ASN A 1 90 ? 11.410 7.295 -3.167 1.00 77.06 90 ASN A CA 1
ATOM 769 C C . ASN A 1 90 ? 12.392 7.207 -4.337 1.00 77.06 90 ASN A C 1
ATOM 771 O O . ASN A 1 90 ? 12.666 8.234 -4.948 1.00 77.06 90 ASN A O 1
ATOM 775 N N . ASN A 1 91 ? 12.955 6.036 -4.626 1.00 68.62 91 ASN A N 1
ATOM 776 C CA . ASN A 1 91 ? 13.938 5.887 -5.688 1.00 68.62 91 ASN A CA 1
ATOM 777 C C . ASN A 1 91 ? 13.229 5.523 -7.002 1.00 68.62 91 ASN A C 1
ATOM 779 O O . ASN A 1 91 ? 12.659 4.446 -7.045 1.00 68.62 91 ASN A O 1
ATOM 783 N N . PRO A 1 92 ? 13.263 6.346 -8.062 1.00 58.66 92 PRO A N 1
ATOM 784 C CA . PRO A 1 92 ? 12.606 6.057 -9.339 1.00 58.66 92 PRO A CA 1
ATOM 785 C C . PRO A 1 92 ? 13.135 4.810 -10.065 1.00 58.66 92 PRO A C 1
ATOM 787 O O . PRO A 1 92 ? 12.359 4.164 -10.755 1.00 58.66 92 PRO A O 1
ATOM 790 N N . GLU A 1 93 ? 14.403 4.427 -9.875 1.00 57.34 93 GLU A N 1
ATOM 791 C CA . GLU A 1 93 ? 14.971 3.195 -10.457 1.00 57.34 93 GLU A CA 1
ATOM 792 C C . GLU A 1 93 ? 14.570 1.932 -9.676 1.00 57.34 93 GLU A C 1
ATOM 794 O O . GLU A 1 93 ? 14.628 0.813 -10.192 1.00 57.34 93 GLU A O 1
ATOM 799 N N . GLU A 1 94 ? 14.187 2.092 -8.402 1.00 56.56 94 GLU A N 1
ATOM 800 C CA . GLU A 1 94 ? 13.678 0.992 -7.577 1.00 56.56 94 GLU A CA 1
ATOM 801 C C . GLU A 1 94 ? 12.170 0.947 -7.418 1.00 56.56 94 GLU A C 1
ATOM 803 O O . GLU A 1 94 ? 11.603 -0.131 -7.237 1.00 56.56 94 GLU A O 1
ATOM 808 N N . SER A 1 95 ? 11.529 2.099 -7.501 1.00 56.53 95 SER A N 1
ATOM 809 C CA . SER A 1 95 ? 10.098 2.226 -7.609 1.00 56.53 95 SER A CA 1
ATOM 810 C C . SER A 1 95 ? 9.718 1.733 -8.986 1.00 56.53 95 SER A C 1
ATOM 812 O O . SER A 1 95 ? 10.348 2.097 -9.976 1.00 56.53 95 SER A O 1
ATOM 814 N N . LEU A 1 96 ? 8.644 0.966 -9.065 1.00 63.16 96 LEU A N 1
ATOM 815 C CA . LEU A 1 96 ? 7.991 0.742 -10.340 1.00 63.16 96 LEU A CA 1
ATOM 816 C C . LEU A 1 96 ? 7.698 2.126 -10.929 1.00 63.16 96 LEU A C 1
ATOM 818 O O . LEU A 1 96 ? 7.010 2.919 -10.298 1.00 63.16 96 LEU A O 1
ATOM 822 N N . GLU A 1 97 ? 8.242 2.469 -12.088 1.00 57.06 97 GLU A N 1
ATOM 823 C CA . GLU A 1 97 ? 8.014 3.778 -12.719 1.00 57.06 97 GLU A CA 1
ATOM 824 C C . GLU A 1 97 ? 6.498 4.041 -12.898 1.00 57.06 97 GLU A C 1
ATOM 826 O O . GLU A 1 97 ? 5.991 5.153 -12.724 1.00 57.06 97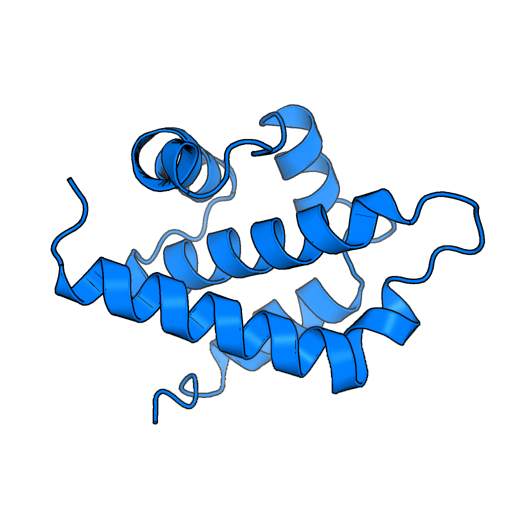 GLU A O 1
ATOM 831 N N . GLU A 1 98 ? 5.734 2.956 -13.059 1.00 59.47 98 GLU A N 1
ATOM 832 C CA . GLU A 1 98 ? 4.273 2.936 -13.036 1.00 59.47 98 GLU A CA 1
ATOM 833 C C . GLU A 1 98 ? 3.628 3.101 -11.654 1.00 59.47 98 GLU A C 1
ATOM 835 O O . GLU A 1 98 ? 2.471 3.484 -11.565 1.00 59.47 98 GLU A O 1
ATOM 840 N N . PHE A 1 99 ? 4.334 2.908 -10.544 1.00 62.38 99 PHE A N 1
ATOM 841 C CA . PHE A 1 99 ? 3.850 3.287 -9.215 1.00 62.38 99 PHE A CA 1
ATOM 842 C C . PHE A 1 99 ? 3.676 4.804 -9.086 1.00 62.38 99 PHE A C 1
ATOM 844 O O . PHE A 1 99 ? 2.732 5.266 -8.445 1.00 62.38 99 PHE A O 1
ATOM 851 N N . PHE A 1 100 ? 4.539 5.604 -9.721 1.00 61.50 100 PHE A N 1
ATOM 852 C CA . PHE A 1 100 ? 4.356 7.056 -9.784 1.00 61.50 100 PHE A CA 1
ATOM 853 C C . PHE A 1 100 ? 3.176 7.454 -10.677 1.00 61.50 100 PHE A C 1
ATOM 855 O O . PHE A 1 100 ? 2.415 8.35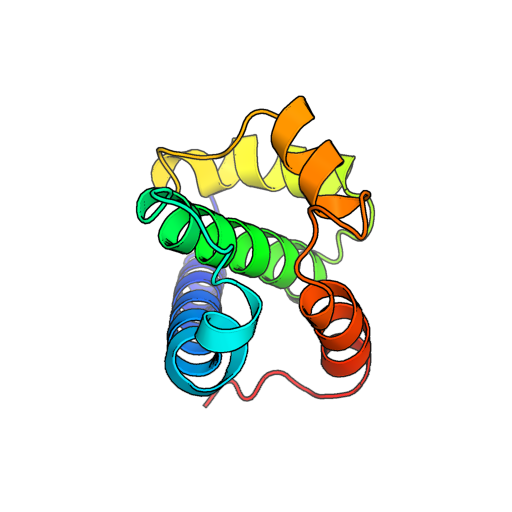9 -10.323 1.00 61.50 100 PHE A O 1
ATOM 862 N N . ARG A 1 101 ? 2.955 6.739 -11.781 1.00 62.38 101 ARG A N 1
ATOM 863 C CA . ARG A 1 101 ? 1.758 6.916 -12.613 1.00 62.38 101 ARG A CA 1
ATOM 864 C C . ARG A 1 1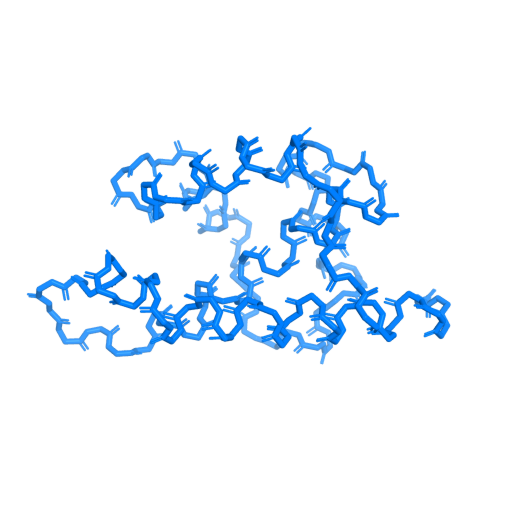01 ? 0.497 6.421 -11.918 1.00 62.38 101 ARG A C 1
ATOM 866 O O . ARG A 1 101 ? -0.516 7.097 -11.998 1.00 62.38 101 ARG A O 1
ATOM 873 N N . LEU A 1 102 ? 0.563 5.362 -11.120 1.00 59.41 102 LEU A N 1
ATOM 874 C CA . LEU A 1 102 ? -0.529 4.899 -10.269 1.00 59.41 102 LEU A CA 1
ATOM 875 C C . LEU A 1 102 ? -0.832 5.889 -9.149 1.00 59.41 102 LEU A C 1
ATOM 877 O O . LEU A 1 102 ? -1.996 6.194 -8.922 1.00 59.41 102 LEU A O 1
ATOM 881 N N . LYS A 1 103 ? 0.179 6.496 -8.514 1.00 62.19 103 LYS A N 1
ATOM 882 C CA . LYS A 1 103 ? -0.016 7.641 -7.604 1.00 62.19 103 LYS A CA 1
ATOM 883 C C . LYS A 1 103 ? -0.799 8.780 -8.270 1.00 62.19 103 LYS A C 1
ATOM 885 O O . LYS A 1 103 ? -1.592 9.434 -7.595 1.00 62.19 103 LYS A O 1
ATOM 890 N N . ALA A 1 104 ? -0.574 9.035 -9.560 1.00 60.59 104 ALA A N 1
ATOM 891 C CA . ALA A 1 104 ? -1.286 10.058 -10.328 1.00 60.59 104 ALA A CA 1
ATOM 892 C C . ALA A 1 104 ? -2.690 9.599 -10.782 1.00 60.59 104 ALA A C 1
ATOM 894 O O . ALA A 1 104 ? -3.664 10.335 -10.626 1.00 60.59 104 ALA A O 1
ATOM 895 N N . TYR A 1 105 ? -2.819 8.364 -11.265 1.00 56.03 105 TYR A N 1
ATOM 896 C CA . TYR A 1 105 ? -4.068 7.716 -11.675 1.00 56.03 105 TYR A CA 1
ATOM 897 C C . TYR A 1 105 ? -5.055 7.595 -10.503 1.00 56.03 105 TYR A C 1
ATOM 899 O O . TYR A 1 105 ? -6.233 7.918 -10.610 1.00 56.03 105 TYR A O 1
ATOM 907 N N . LEU A 1 106 ? -4.559 7.239 -9.320 1.00 54.94 106 LEU A N 1
ATOM 908 C CA . LEU A 1 106 ? -5.371 7.033 -8.114 1.00 54.94 106 LEU A CA 1
ATOM 909 C C . LEU A 1 106 ? -5.698 8.339 -7.384 1.00 54.94 106 LEU A C 1
ATOM 911 O O . LEU A 1 106 ? -6.566 8.362 -6.517 1.00 54.94 106 LEU A O 1
ATOM 915 N N . LYS A 1 107 ? -5.042 9.446 -7.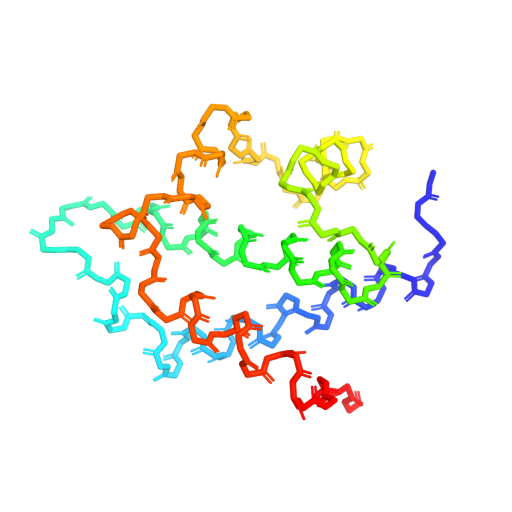750 1.00 55.59 107 LYS A N 1
ATOM 916 C CA . LYS A 1 107 ? -5.499 10.795 -7.391 1.00 55.59 107 LYS A CA 1
ATOM 917 C C . LYS A 1 107 ? -6.698 11.254 -8.229 1.00 55.59 107 LYS A C 1
ATOM 919 O O . LYS A 1 107 ? -7.333 12.228 -7.836 1.00 55.59 107 LYS A O 1
ATOM 924 N N . THR A 1 108 ? -6.986 10.610 -9.364 1.00 47.53 108 THR A N 1
ATOM 925 C CA . THR A 1 108 ? -7.919 11.126 -10.383 1.00 47.53 108 THR A CA 1
ATOM 926 C C . THR A 1 108 ? -9.124 10.229 -10.668 1.00 47.53 108 THR A C 1
ATOM 928 O O . THR A 1 108 ? -10.115 10.734 -11.187 1.00 47.53 108 THR A O 1
ATOM 931 N N . GLN A 1 109 ? -9.099 8.947 -10.294 1.00 47.59 109 GLN A N 1
ATOM 932 C CA . GLN A 1 109 ? -10.218 8.019 -10.497 1.00 47.59 109 GLN A CA 1
ATOM 933 C C . GLN A 1 109 ? -10.711 7.422 -9.169 1.00 47.59 109 GLN A C 1
ATOM 935 O O . GLN A 1 109 ? -9.888 7.081 -8.313 1.00 47.59 109 GLN A O 1
ATOM 940 N N . PRO A 1 110 ? -12.033 7.245 -8.973 1.00 54.25 110 PRO A N 1
ATOM 941 C CA . PRO A 1 110 ? -12.527 6.381 -7.911 1.00 54.25 110 PRO A CA 1
ATOM 942 C C . PRO A 1 110 ? -12.030 4.956 -8.183 1.00 54.25 110 PRO A C 1
ATOM 944 O O . PRO A 1 110 ? -12.181 4.449 -9.293 1.00 54.25 110 PRO A O 1
ATOM 947 N N . ILE A 1 111 ? -11.423 4.308 -7.182 1.00 56.25 111 ILE A N 1
ATOM 948 C CA . ILE A 1 111 ? -11.093 2.878 -7.276 1.00 56.25 111 ILE A CA 1
ATOM 949 C C . ILE A 1 111 ? -12.399 2.158 -7.646 1.00 56.25 111 ILE A C 1
ATOM 951 O O . ILE A 1 111 ? -13.405 2.417 -6.976 1.00 56.25 111 ILE A O 1
ATOM 955 N N . PRO A 1 112 ? -12.433 1.304 -8.687 1.00 51.56 112 PRO A N 1
ATOM 956 C CA . PRO A 1 112 ? -13.626 0.552 -9.042 1.00 51.56 112 PRO A CA 1
ATOM 957 C C . PRO A 1 112 ? -13.849 -0.518 -7.971 1.00 51.56 112 PRO A C 1
ATOM 959 O O . PRO A 1 112 ? -13.477 -1.678 -8.116 1.00 51.56 112 PRO A O 1
ATOM 962 N N . ILE A 1 113 ? -14.417 -0.094 -6.848 1.00 49.62 113 ILE A N 1
ATOM 963 C CA . ILE A 1 113 ? -14.939 -0.966 -5.812 1.00 49.62 113 ILE A CA 1
ATOM 964 C C . ILE A 1 113 ? -16.305 -1.406 -6.343 1.00 49.62 113 ILE A C 1
ATOM 966 O O . ILE A 1 113 ? -17.293 -0.697 -6.161 1.00 49.62 113 ILE A O 1
ATOM 970 N N . ARG A 1 114 ? -16.328 -2.493 -7.122 1.00 42.19 114 ARG A N 1
ATOM 971 C CA . ARG A 1 114 ? -17.580 -3.192 -7.436 1.00 42.19 114 ARG A CA 1
ATOM 972 C C . ARG A 1 114 ? -18.099 -3.914 -6.200 1.00 42.19 114 ARG A C 1
ATOM 974 O O . ARG A 1 114 ? -17.260 -4.447 -5.436 1.00 42.19 114 ARG A O 1
#